Protein AF-A0A811R1K1-F1 (afdb_monomer_lite)

Sequence (130 aa):
MLQWAIGNSDPDKLREKAAELERLSAEELLKKQMEIKELMEKLKVPSDAELMKVAIADLNNSSVLLEDRHRALQELLVLVEPIDNANDLDKLGGLLPLIWELSNADEGIRTTSAWVLGELFGVGYGDVSS

Organism: NCBI:txid422564

Secondary structure (DSSP, 8-state):
-HHHHHHHS-HHHHHHHHHHHHTS-HHHHHHHHHHHHHHHHHHTPPPHHHHHHHHHHHHH-TTS-HHHHHHHHHHHHHHTSSHHHHHHHTTTT-HHHHHHHTT-S-HHHHHHHHHHHHHHHHTTSS----

InterPro domains:
  IPR011989 Armadillo-like helical [G3DSA:1.25.10.10] (30-123)
  IPR013918 Nucleotide exchange factor Fes1 [PF08609] (1-89)
  IPR016024 Armadillo-type fold [SSF48371] (40-120)
  IPR050693 SIL1/FES1/HPBP1 [PTHR19316] (1-120)

Radius of gyration: 21.01 Å; chains: 1; bounding box: 44×43×45 Å

Structure (mmCIF, N/CA/C/O backbone):
data_AF-A0A811R1K1-F1
#
_entry.id   AF-A0A811R1K1-F1
#
loop_
_atom_site.group_PDB
_atom_site.id
_atom_site.type_symbol
_atom_site.label_atom_id
_atom_site.label_alt_id
_atom_site.label_comp_id
_atom_site.label_asym_id
_atom_site.label_entity_id
_atom_site.label_seq_id
_atom_site.pdbx_PDB_ins_code
_atom_site.Cartn_x
_atom_site.Cartn_y
_atom_site.Cartn_z
_atom_site.occupancy
_atom_site.B_iso_or_equiv
_atom_site.auth_seq_id
_atom_site.auth_comp_id
_atom_site.auth_asym_id
_atom_site.auth_atom_id
_atom_site.pdbx_PDB_model_num
ATOM 1 N N . MET A 1 1 ? -13.099 27.293 2.603 1.00 50.78 1 MET A N 1
ATOM 2 C CA . MET A 1 1 ? -14.209 26.360 2.913 1.00 50.78 1 MET A CA 1
ATOM 3 C C . MET A 1 1 ? -14.797 26.539 4.314 1.00 50.78 1 MET A C 1
ATOM 5 O O . MET A 1 1 ? -16.009 26.457 4.438 1.00 50.78 1 MET A O 1
ATOM 9 N N . LEU A 1 2 ? -14.007 26.872 5.345 1.00 53.56 2 LEU A N 1
ATOM 10 C CA . LEU A 1 2 ? -14.517 27.074 6.716 1.00 53.56 2 LEU A CA 1
ATOM 11 C C . LEU A 1 2 ? -15.529 28.231 6.857 1.00 53.56 2 LEU A C 1
ATOM 13 O O . LEU A 1 2 ? -16.506 28.110 7.585 1.00 53.56 2 LEU A O 1
ATOM 17 N N . GLN A 1 3 ? -15.359 29.323 6.106 1.00 52.25 3 GLN A N 1
ATOM 18 C CA . GLN A 1 3 ? -16.266 30.480 6.181 1.00 52.25 3 GLN A CA 1
ATOM 19 C C . GLN A 1 3 ? -17.681 30.199 5.645 1.00 52.25 3 GLN A C 1
ATOM 21 O O . GLN A 1 3 ? -18.643 30.793 6.121 1.00 52.25 3 GLN A O 1
ATOM 26 N N . TRP A 1 4 ? -17.832 29.263 4.700 1.00 60.75 4 TRP A N 1
ATOM 27 C CA . TRP A 1 4 ? -19.147 28.869 4.177 1.00 60.75 4 TRP A CA 1
ATOM 28 C C . TRP A 1 4 ? -19.898 27.959 5.157 1.00 60.75 4 TRP A C 1
ATOM 30 O O . TRP A 1 4 ? -21.107 28.095 5.325 1.00 60.75 4 TRP A O 1
ATOM 40 N N . ALA A 1 5 ? -19.169 27.078 5.849 1.00 54.19 5 ALA A N 1
ATOM 41 C CA . ALA A 1 5 ? -19.726 26.205 6.876 1.00 54.19 5 ALA A CA 1
ATOM 42 C C . ALA A 1 5 ? -20.203 26.994 8.108 1.00 54.19 5 ALA A C 1
ATOM 44 O O . ALA A 1 5 ? -21.264 26.687 8.637 1.00 54.19 5 ALA A O 1
ATOM 45 N N . ILE A 1 6 ? -19.483 28.042 8.523 1.00 57.72 6 ILE A N 1
ATOM 46 C CA . ILE A 1 6 ? -19.880 28.884 9.667 1.00 57.72 6 ILE A CA 1
ATOM 47 C C . ILE A 1 6 ? -21.111 29.748 9.334 1.00 57.72 6 ILE A C 1
ATOM 49 O O . ILE A 1 6 ? -21.963 29.942 10.191 1.00 57.72 6 ILE A O 1
ATOM 53 N N . GLY A 1 7 ? -21.245 30.229 8.091 1.00 56.38 7 GLY A N 1
ATOM 54 C CA . GLY A 1 7 ? -22.385 31.058 7.671 1.00 56.38 7 GLY A CA 1
ATOM 55 C C . GLY A 1 7 ? -23.686 30.296 7.373 1.00 56.38 7 GLY A C 1
ATOM 56 O O . GLY A 1 7 ? -24.752 30.902 7.418 1.00 56.38 7 GLY A O 1
ATOM 57 N N . ASN A 1 8 ? -23.615 28.991 7.071 1.00 60.41 8 ASN A N 1
ATOM 58 C CA . ASN A 1 8 ? -24.782 28.138 6.771 1.00 60.41 8 ASN A CA 1
ATOM 59 C C . ASN A 1 8 ? -25.148 27.149 7.885 1.00 60.41 8 ASN A C 1
ATOM 61 O O . ASN A 1 8 ? -26.145 26.436 7.763 1.00 60.41 8 ASN A O 1
ATOM 65 N N . SER A 1 9 ? -24.353 27.070 8.950 1.00 59.03 9 SER A N 1
ATOM 66 C CA . SER A 1 9 ? -24.644 26.167 10.058 1.00 59.03 9 SER A CA 1
ATOM 67 C C . SER A 1 9 ? -25.271 26.940 11.202 1.00 59.03 9 SER A C 1
ATOM 69 O O . SER A 1 9 ? -24.668 27.845 11.767 1.00 59.03 9 SER A O 1
ATOM 71 N N . ASP A 1 10 ? -26.494 26.553 11.536 1.00 74.75 10 ASP A N 1
ATOM 72 C CA . ASP A 1 10 ? -27.200 26.997 12.728 1.00 74.75 10 ASP A CA 1
ATOM 73 C C . ASP A 1 10 ? -26.376 26.612 13.981 1.00 74.75 10 ASP A C 1
ATOM 75 O O . ASP A 1 10 ? -26.171 25.413 14.222 1.00 74.75 10 ASP A O 1
ATOM 79 N N . PRO A 1 11 ? -25.857 27.590 14.752 1.00 69.12 11 PRO A N 1
ATOM 80 C CA . PRO A 1 11 ? -24.985 27.335 15.899 1.00 69.12 11 PRO A CA 1
ATOM 81 C C . PRO A 1 11 ? -25.644 26.451 16.957 1.00 69.12 11 PRO A C 1
ATOM 83 O O . PRO A 1 11 ? -24.961 25.649 17.596 1.00 69.12 11 PRO A O 1
ATOM 86 N N . ASP A 1 12 ? -26.966 26.551 17.112 1.00 71.94 12 ASP A N 1
ATOM 87 C CA . ASP A 1 12 ? -27.703 25.737 18.071 1.00 71.94 12 ASP A CA 1
ATOM 88 C C . ASP A 1 12 ? -27.852 24.294 17.589 1.00 71.94 12 ASP A C 1
ATOM 90 O O . ASP A 1 12 ? -27.690 23.382 18.395 1.00 71.94 12 ASP A O 1
ATOM 94 N N . LYS A 1 13 ? -28.017 24.052 16.281 1.00 72.31 13 LYS A N 1
ATOM 95 C CA . LYS A 1 13 ? -28.004 22.683 15.724 1.00 72.31 13 LYS A CA 1
ATOM 96 C C . LYS A 1 13 ? -26.626 22.038 15.771 1.00 72.31 13 LYS A C 1
ATOM 98 O O . LYS A 1 13 ? -26.526 20.827 15.954 1.00 72.31 13 LYS A O 1
ATOM 103 N N . LEU A 1 14 ? -25.558 22.816 15.583 1.00 64.88 14 LEU A N 1
ATOM 104 C CA . LEU A 1 14 ? -24.194 22.311 15.755 1.00 64.88 14 LEU A CA 1
ATOM 105 C C . LEU A 1 14 ? -23.927 21.948 17.214 1.00 64.88 14 LEU A C 1
ATOM 107 O O . LEU A 1 14 ? -23.353 20.895 17.480 1.00 64.88 14 LEU A O 1
ATOM 111 N N . ARG A 1 15 ? -24.380 22.784 18.152 1.00 66.94 15 ARG A N 1
ATOM 112 C CA . ARG A 1 15 ? -24.254 22.531 19.589 1.00 66.94 15 ARG A CA 1
ATOM 113 C C . ARG A 1 15 ? -25.121 21.362 20.048 1.00 66.94 15 ARG A C 1
ATOM 115 O O . ARG A 1 15 ? -24.665 20.577 20.865 1.00 66.94 15 ARG A O 1
ATOM 122 N N . GLU A 1 16 ? -26.324 21.209 19.502 1.00 69.62 16 GLU A N 1
ATOM 123 C CA . GLU A 1 16 ? -27.208 20.065 19.745 1.00 69.62 16 GLU A CA 1
ATOM 124 C C . GLU A 1 16 ? -26.588 18.768 19.221 1.00 69.62 16 GLU A C 1
ATOM 126 O O . GLU A 1 16 ? -26.492 17.804 19.972 1.00 69.62 16 GLU A O 1
ATOM 131 N N . LYS A 1 17 ? -26.065 18.759 17.987 1.00 66.56 17 LYS A N 1
ATOM 132 C CA . LYS A 1 17 ? -25.351 17.595 17.438 1.00 66.56 17 LYS A CA 1
ATOM 133 C C . LYS A 1 17 ? -24.066 17.272 18.195 1.00 66.56 17 LYS A C 1
ATOM 135 O O . LYS A 1 17 ? -23.766 16.100 18.387 1.00 66.56 17 LYS A O 1
ATOM 140 N N . ALA A 1 18 ? -23.308 18.282 18.621 1.00 61.78 18 ALA A N 1
ATOM 141 C CA . ALA A 1 18 ? -22.122 18.084 19.452 1.00 61.78 18 ALA A CA 1
ATOM 142 C C . ALA A 1 18 ? -22.501 17.523 20.832 1.00 61.78 18 ALA A C 1
ATOM 144 O O . ALA A 1 18 ? -21.889 16.562 21.278 1.00 61.78 18 ALA A O 1
ATOM 145 N N . ALA A 1 19 ? -23.563 18.044 21.455 1.00 65.25 19 ALA A N 1
ATOM 146 C CA . ALA A 1 19 ? -24.091 17.549 22.725 1.00 65.25 19 ALA A CA 1
ATOM 147 C C . ALA A 1 19 ? -24.711 16.145 22.609 1.00 65.25 19 ALA A C 1
ATOM 149 O O . ALA A 1 19 ? -24.688 15.386 23.571 1.00 65.25 19 ALA A O 1
ATOM 150 N N . GLU A 1 20 ? -25.262 15.784 21.449 1.00 63.06 20 GLU A N 1
ATOM 151 C CA . GLU A 1 20 ? -25.749 14.436 21.140 1.00 63.06 20 GLU A CA 1
ATOM 152 C C . GLU A 1 20 ? -24.585 13.450 20.954 1.00 63.06 20 GLU A C 1
ATOM 154 O O . GLU A 1 20 ? -24.655 12.322 21.441 1.00 63.06 20 GLU A O 1
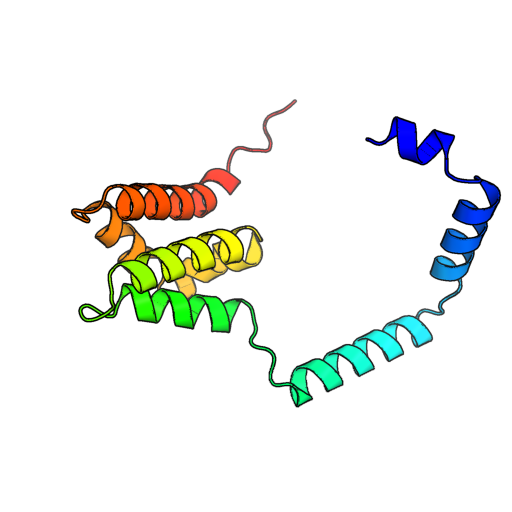ATOM 159 N N . LEU A 1 21 ? -23.483 13.892 20.332 1.00 62.59 21 LEU A N 1
ATOM 160 C CA . LEU A 1 21 ? -22.240 13.120 20.224 1.00 62.59 21 LEU A CA 1
ATOM 161 C C . LEU A 1 21 ? -21.565 12.926 21.594 1.00 62.59 21 LEU A C 1
ATOM 163 O O . LEU A 1 21 ? -21.105 11.828 21.896 1.00 62.59 21 LEU A O 1
ATOM 167 N N . GLU A 1 22 ? -21.542 13.973 22.426 1.00 60.75 22 GLU A N 1
ATOM 168 C CA . GLU A 1 22 ? -21.041 13.940 23.810 1.00 60.75 22 GLU A CA 1
ATOM 169 C C . GLU A 1 22 ? -21.958 13.154 24.761 1.00 60.75 22 GLU A C 1
ATOM 171 O O . GLU A 1 22 ? -21.513 12.709 25.818 1.00 60.75 22 GLU A O 1
ATOM 176 N N . ARG A 1 23 ? -23.235 12.962 24.402 1.00 62.34 23 ARG A N 1
ATOM 177 C CA . ARG A 1 23 ? -24.211 12.203 25.200 1.00 62.34 23 ARG A CA 1
ATOM 178 C C . ARG A 1 23 ? -24.083 10.696 25.081 1.00 62.34 23 ARG A C 1
ATOM 180 O O . ARG A 1 23 ? -24.735 10.012 25.871 1.00 62.34 23 ARG A O 1
ATOM 187 N N . LEU A 1 24 ? -23.308 10.184 24.124 1.00 64.44 24 LEU A N 1
ATOM 188 C CA . LEU A 1 24 ? -23.029 8.757 24.096 1.00 64.44 24 LEU A CA 1
ATOM 189 C C . LEU A 1 24 ? -22.196 8.415 25.324 1.00 64.44 24 LEU A C 1
ATOM 191 O O . LEU A 1 24 ? -21.094 8.937 25.506 1.00 64.44 24 LEU A O 1
ATOM 195 N N . SER A 1 25 ? -22.726 7.546 26.181 1.00 77.19 25 SER A N 1
ATOM 196 C CA . SER A 1 25 ? -21.944 7.090 27.324 1.00 77.19 25 SER A CA 1
ATOM 197 C C . SER A 1 25 ? -20.703 6.342 26.817 1.00 77.19 25 SER A C 1
ATOM 199 O O . SER A 1 25 ? -20.697 5.769 25.722 1.00 77.19 25 SER A O 1
ATOM 201 N N . ALA A 1 26 ? -19.636 6.308 27.618 1.00 80.38 26 ALA A N 1
ATOM 202 C CA . ALA A 1 26 ? -18.451 5.513 27.287 1.00 80.38 26 ALA A CA 1
ATOM 203 C C . ALA A 1 26 ? -18.812 4.040 26.981 1.00 80.38 26 ALA A C 1
ATOM 205 O O . ALA A 1 26 ? -18.171 3.399 26.151 1.00 80.38 26 ALA A O 1
ATOM 206 N N . GLU A 1 27 ? -19.880 3.529 27.601 1.00 82.31 27 GLU A N 1
ATOM 207 C CA . GLU A 1 27 ? -20.416 2.182 27.394 1.00 82.31 27 GLU A CA 1
ATOM 208 C C . GLU A 1 27 ? -21.073 2.028 26.011 1.00 82.31 27 GLU A C 1
ATOM 210 O O . GLU A 1 27 ? -20.874 1.014 25.343 1.00 82.31 27 GLU A O 1
ATOM 215 N N . GLU A 1 28 ? -21.811 3.037 25.538 1.00 85.88 28 GLU A N 1
ATOM 216 C CA . GLU A 1 28 ? -22.423 3.034 24.203 1.00 85.88 28 GLU A CA 1
ATOM 217 C C . GLU A 1 28 ? -21.374 3.144 23.090 1.00 85.88 28 GLU A C 1
ATOM 219 O O . GLU A 1 28 ? -21.497 2.476 22.058 1.00 85.88 28 GLU A O 1
ATOM 224 N N . LEU A 1 29 ? -20.317 3.938 23.303 1.00 88.62 29 LEU A N 1
ATOM 225 C CA . LEU A 1 29 ? -19.178 4.018 22.382 1.00 88.62 29 LEU A CA 1
ATOM 226 C C . LEU A 1 29 ? -18.432 2.684 22.297 1.00 88.62 29 LEU A C 1
ATOM 228 O O . LEU A 1 29 ? -18.178 2.199 21.192 1.00 88.62 29 LEU A O 1
ATOM 232 N N . LEU A 1 30 ? -18.138 2.060 23.442 1.00 89.44 30 LEU A N 1
ATOM 233 C CA . LEU A 1 30 ? -17.514 0.735 23.493 1.00 89.44 30 LEU A CA 1
ATOM 234 C C . LEU A 1 30 ? -18.370 -0.320 22.785 1.00 89.44 30 LEU A C 1
ATOM 236 O O . LEU A 1 30 ? -17.847 -1.098 21.986 1.00 89.44 30 LEU A O 1
ATOM 240 N N . LYS A 1 31 ? -19.689 -0.312 23.014 1.00 92.12 31 LYS A N 1
ATOM 241 C CA . LYS A 1 31 ? -20.614 -1.238 22.351 1.00 92.12 31 LYS A CA 1
ATOM 242 C C . LYS A 1 31 ? -20.573 -1.085 20.830 1.00 92.12 31 LYS A C 1
ATOM 244 O O . LYS A 1 31 ? -20.443 -2.080 20.123 1.00 92.12 31 LYS A O 1
ATOM 249 N N . LYS A 1 32 ? -20.620 0.149 20.320 1.00 90.56 32 LYS A N 1
ATOM 250 C CA . LYS A 1 32 ? -20.526 0.409 18.874 1.00 90.56 32 LYS A CA 1
ATOM 251 C C . LYS A 1 32 ? -19.179 -0.018 18.290 1.00 90.56 32 LYS A C 1
ATOM 253 O O . LYS A 1 32 ? -19.152 -0.583 17.202 1.00 90.56 32 LYS A O 1
ATOM 258 N N . GLN A 1 33 ? -18.072 0.216 18.999 1.00 91.44 33 GLN A N 1
ATOM 259 C CA . GLN A 1 33 ? -16.751 -0.253 18.563 1.00 91.44 33 GLN A CA 1
ATOM 260 C C . GLN A 1 33 ? -16.693 -1.783 18.464 1.00 91.44 33 GLN A C 1
ATOM 262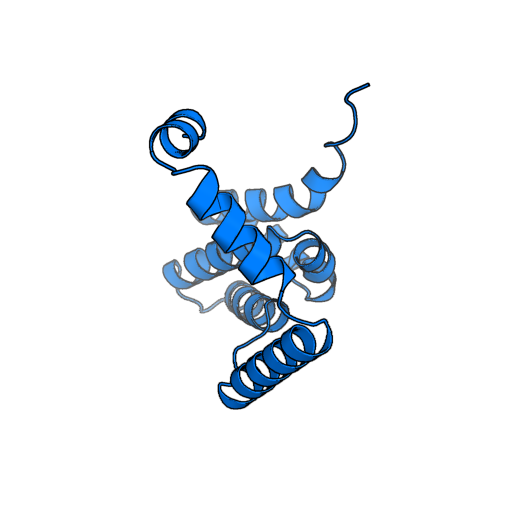 O O . GLN A 1 33 ? -16.154 -2.307 17.490 1.00 91.44 33 GLN A O 1
ATOM 267 N N . MET A 1 34 ? -17.282 -2.500 19.427 1.00 93.12 34 MET A N 1
ATOM 268 C CA . MET A 1 34 ? -17.378 -3.962 19.376 1.00 93.12 34 MET A CA 1
ATOM 269 C C . MET A 1 34 ? -18.233 -4.445 18.200 1.00 93.12 34 MET A C 1
ATOM 271 O O . MET A 1 34 ? -17.795 -5.331 17.473 1.00 93.12 34 MET A O 1
ATOM 275 N N . GLU A 1 35 ? -19.401 -3.840 17.964 1.00 93.56 35 GLU A N 1
ATOM 276 C CA . GLU A 1 35 ? -20.268 -4.192 16.828 1.00 93.56 35 GLU A CA 1
ATOM 277 C C . GLU A 1 35 ? -19.558 -3.979 15.481 1.00 93.56 35 GLU A C 1
ATOM 279 O O . GLU A 1 35 ? -19.618 -4.838 14.601 1.00 93.56 35 GLU A O 1
ATOM 284 N N . ILE A 1 36 ? -18.833 -2.864 15.320 1.00 92.06 36 ILE A N 1
ATOM 285 C CA . ILE A 1 36 ? -18.034 -2.599 14.113 1.00 92.06 36 ILE A CA 1
ATOM 286 C C . ILE A 1 36 ? -16.939 -3.657 13.955 1.00 92.06 36 ILE A C 1
ATOM 288 O O . ILE A 1 36 ? -16.768 -4.194 12.861 1.00 92.06 36 ILE A O 1
ATOM 292 N N . LYS A 1 37 ? -16.234 -3.997 15.039 1.00 87.06 37 LYS A N 1
ATOM 293 C CA . LYS A 1 37 ? -15.183 -5.017 15.015 1.00 87.06 37 LYS A CA 1
ATOM 294 C C . LYS A 1 37 ? -15.728 -6.390 14.605 1.00 87.06 37 LYS A C 1
ATOM 296 O O . LYS A 1 37 ? -15.161 -7.019 13.715 1.00 87.06 37 LYS A O 1
ATOM 301 N N . GLU A 1 38 ? -16.850 -6.825 15.179 1.00 91.25 38 GLU A N 1
ATOM 302 C CA . GLU A 1 38 ? -17.505 -8.089 14.810 1.00 91.25 38 GLU A CA 1
ATOM 303 C C . GLU A 1 38 ? -17.945 -8.104 13.339 1.00 91.25 38 GLU A C 1
ATOM 305 O O . GLU A 1 38 ? -17.797 -9.115 12.645 1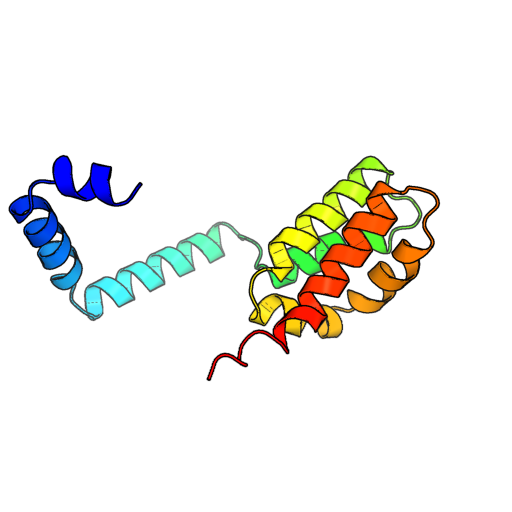.00 91.25 38 GLU A O 1
ATOM 310 N N . LEU A 1 39 ? -18.465 -6.981 12.831 1.00 91.88 39 LEU A N 1
ATOM 311 C CA . LEU A 1 39 ? -18.839 -6.856 11.422 1.00 91.88 39 LEU A CA 1
ATOM 312 C C . LEU A 1 39 ? -17.620 -6.936 10.498 1.00 91.88 39 LEU A C 1
ATOM 314 O O . LEU A 1 39 ? -17.685 -7.640 9.489 1.00 91.88 39 LEU A O 1
ATOM 318 N N . MET A 1 40 ? -16.517 -6.265 10.837 1.00 86.31 40 MET A N 1
ATOM 319 C CA . MET A 1 40 ? -15.269 -6.337 10.068 1.00 86.31 40 MET A CA 1
ATOM 320 C C . MET A 1 40 ? -14.714 -7.765 10.026 1.00 86.31 40 MET A C 1
ATOM 322 O O . MET A 1 40 ? -14.363 -8.247 8.947 1.00 86.31 40 MET A O 1
ATOM 326 N N . GLU A 1 41 ? -14.712 -8.468 11.164 1.00 87.31 41 GLU A N 1
ATOM 327 C CA . GLU A 1 41 ? -14.293 -9.873 11.250 1.00 87.31 41 GLU A CA 1
ATOM 328 C C . GLU A 1 41 ? -15.184 -10.779 10.388 1.00 87.31 41 GLU A C 1
ATOM 330 O O . GLU A 1 41 ? -14.689 -11.612 9.623 1.00 87.31 41 GLU A O 1
ATOM 335 N N . LYS A 1 42 ? -16.508 -10.586 10.439 1.00 90.19 42 LYS A N 1
ATOM 336 C CA . LYS A 1 42 ? -17.463 -11.364 9.637 1.00 90.19 42 LYS A CA 1
ATOM 337 C C . LYS A 1 42 ? -17.315 -11.114 8.136 1.00 90.19 42 LYS A C 1
ATOM 339 O O . LYS A 1 42 ? -17.465 -12.046 7.344 1.00 90.19 42 LYS A O 1
ATOM 344 N N . LEU A 1 43 ? -17.049 -9.869 7.748 1.00 90.94 43 LEU A N 1
ATOM 345 C CA . LEU A 1 43 ? -16.851 -9.468 6.356 1.00 90.94 43 LEU A CA 1
ATOM 346 C C . LEU A 1 43 ? -15.443 -9.791 5.837 1.00 90.94 43 LEU A C 1
ATOM 348 O O . LEU A 1 43 ? -15.224 -9.683 4.633 1.00 90.94 43 LEU A O 1
ATOM 352 N N . LYS A 1 44 ? -14.521 -10.226 6.711 1.00 88.06 44 LYS A N 1
ATOM 353 C CA . LYS A 1 44 ? -13.109 -10.488 6.389 1.00 88.06 44 LYS A CA 1
ATOM 354 C C . LYS A 1 44 ? -12.452 -9.301 5.682 1.00 88.06 44 LYS A C 1
ATOM 356 O O . LYS A 1 44 ? -11.753 -9.476 4.686 1.00 88.06 44 LYS A O 1
ATOM 361 N N . VAL A 1 45 ? -12.729 -8.093 6.172 1.00 89.12 45 VAL A N 1
ATOM 362 C CA . VAL A 1 45 ? -12.102 -6.881 5.636 1.00 89.12 45 VAL A CA 1
ATOM 363 C C . VAL A 1 45 ? -10.598 -6.976 5.912 1.00 89.12 45 VAL A C 1
ATOM 365 O O . VAL A 1 45 ? -10.233 -7.160 7.075 1.00 89.12 45 VAL A O 1
ATOM 368 N N . PRO A 1 46 ? -9.737 -6.901 4.884 1.00 92.19 46 PRO A N 1
ATOM 369 C CA . PRO A 1 46 ? -8.300 -6.968 5.088 1.00 92.19 46 PRO A CA 1
ATOM 370 C C . PRO A 1 46 ? -7.818 -5.735 5.852 1.00 92.19 46 PRO A C 1
ATOM 372 O O . PRO A 1 46 ? -8.319 -4.627 5.661 1.00 92.19 46 PRO A O 1
ATOM 375 N N . SER A 1 47 ? -6.830 -5.944 6.708 1.00 93.56 47 SER A N 1
ATOM 3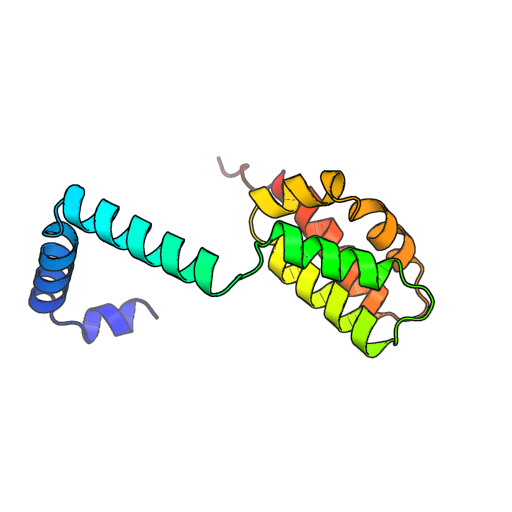76 C CA . SER A 1 47 ? -6.059 -4.868 7.325 1.00 93.56 47 SER A CA 1
ATOM 377 C C . SER A 1 47 ? -5.147 -4.182 6.306 1.00 93.56 47 SER A C 1
ATOM 379 O O . SER A 1 47 ? -4.771 -4.778 5.294 1.00 93.56 47 SER A O 1
ATOM 381 N N . ASP A 1 48 ? -4.711 -2.961 6.612 1.00 96.25 48 ASP A N 1
ATOM 382 C CA . ASP A 1 48 ? -3.748 -2.233 5.779 1.00 96.25 48 ASP A CA 1
ATOM 383 C C . ASP A 1 48 ? -2.469 -3.048 5.557 1.00 96.25 48 ASP A C 1
ATOM 385 O O . ASP A 1 48 ? -2.003 -3.174 4.430 1.00 96.25 48 ASP A O 1
ATOM 389 N N . ALA A 1 49 ? -1.955 -3.714 6.596 1.00 96.62 49 ALA A N 1
ATOM 390 C CA . ALA A 1 49 ? -0.791 -4.590 6.480 1.00 96.62 49 ALA A CA 1
ATOM 391 C C . ALA A 1 49 ? -1.023 -5.781 5.528 1.00 96.62 49 ALA A C 1
ATOM 393 O O . ALA A 1 49 ? -0.091 -6.235 4.862 1.00 96.62 49 ALA A O 1
ATOM 394 N N . GLU A 1 50 ? -2.244 -6.318 5.457 1.00 97.25 50 GLU A N 1
ATOM 395 C CA . GLU A 1 50 ? -2.594 -7.364 4.488 1.00 97.25 50 GLU A CA 1
ATOM 396 C C . GLU A 1 50 ? -2.683 -6.804 3.067 1.00 97.25 50 GLU A C 1
ATOM 398 O O . GLU A 1 50 ? -2.157 -7.430 2.147 1.00 97.25 50 GLU A O 1
ATOM 403 N N . LEU A 1 51 ? -3.264 -5.616 2.886 1.00 98.00 51 LEU A N 1
ATOM 404 C CA . LEU A 1 51 ? -3.311 -4.933 1.590 1.00 98.00 51 LEU A CA 1
ATOM 405 C C . LEU A 1 51 ? -1.905 -4.573 1.086 1.00 98.00 51 LEU A C 1
ATOM 407 O O . LEU A 1 51 ? -1.572 -4.844 -0.067 1.00 98.00 51 LEU A O 1
ATOM 411 N N . MET A 1 52 ? -1.037 -4.069 1.964 1.00 98.12 52 MET A N 1
ATOM 412 C CA . MET A 1 52 ? 0.361 -3.777 1.641 1.00 98.12 52 MET A CA 1
ATOM 413 C C . MET A 1 52 ? 1.096 -5.035 1.176 1.00 98.12 52 MET A C 1
ATOM 415 O O . MET A 1 52 ? 1.825 -4.988 0.189 1.00 98.12 52 MET A O 1
ATOM 419 N N . LYS A 1 53 ? 0.883 -6.185 1.832 1.00 98.38 53 LYS A N 1
ATOM 420 C CA . LYS A 1 53 ? 1.482 -7.461 1.403 1.00 98.38 53 LYS A CA 1
ATOM 421 C C . LYS A 1 53 ? 1.032 -7.879 0.007 1.00 98.38 53 LYS A C 1
ATOM 423 O O . LYS A 1 53 ? 1.851 -8.419 -0.733 1.00 98.38 53 LYS A O 1
ATOM 428 N N . VAL A 1 54 ? -0.234 -7.651 -0.349 1.00 97.94 54 VAL A N 1
ATOM 429 C CA . VAL A 1 54 ? -0.747 -7.944 -1.698 1.00 97.94 54 VAL A CA 1
ATOM 430 C C . VAL A 1 54 ? -0.021 -7.088 -2.730 1.00 97.94 54 VAL A C 1
ATOM 432 O O . VAL A 1 54 ? 0.569 -7.632 -3.660 1.00 97.94 54 VAL A O 1
ATOM 435 N N . ALA A 1 55 ? 0.045 -5.776 -2.513 1.00 98.06 55 ALA A N 1
ATOM 436 C CA . ALA A 1 55 ? 0.736 -4.883 -3.434 1.00 98.06 55 ALA A CA 1
ATOM 437 C C . ALA A 1 55 ? 2.247 -5.193 -3.535 1.00 98.06 55 ALA A C 1
ATOM 439 O O . ALA A 1 55 ? 2.800 -5.246 -4.632 1.00 98.06 55 ALA A O 1
ATOM 440 N N . ILE A 1 56 ? 2.920 -5.500 -2.419 1.00 98.19 56 ILE A N 1
ATOM 441 C CA . ILE A 1 56 ? 4.331 -5.937 -2.409 1.00 98.19 56 ILE A CA 1
ATOM 442 C C . ILE A 1 56 ? 4.518 -7.246 -3.193 1.00 98.19 56 ILE A C 1
ATOM 444 O O . ILE A 1 56 ? 5.525 -7.415 -3.890 1.00 98.19 56 ILE A O 1
ATOM 448 N N . ALA A 1 57 ? 3.581 -8.190 -3.081 1.00 98.00 57 ALA A N 1
ATOM 449 C CA . ALA A 1 57 ? 3.626 -9.434 -3.843 1.00 98.00 57 ALA A CA 1
ATOM 450 C C . ALA A 1 57 ? 3.497 -9.176 -5.352 1.00 98.00 57 ALA A C 1
ATOM 452 O O . ALA A 1 57 ? 4.245 -9.776 -6.128 1.00 98.00 57 ALA A O 1
ATOM 453 N N . ASP A 1 58 ? 2.639 -8.237 -5.758 1.00 97.44 58 ASP A N 1
ATOM 454 C CA . ASP A 1 58 ? 2.506 -7.822 -7.157 1.00 97.44 58 ASP A CA 1
ATOM 455 C C . ASP A 1 58 ? 3.795 -7.174 -7.692 1.00 97.44 58 ASP A C 1
ATOM 457 O O . ASP A 1 58 ? 4.241 -7.521 -8.789 1.00 97.44 58 ASP A O 1
ATOM 461 N N . LEU A 1 59 ? 4.478 -6.327 -6.907 1.00 97.00 59 LEU A N 1
ATOM 462 C CA . LEU A 1 59 ? 5.779 -5.758 -7.307 1.00 97.00 59 LEU A CA 1
ATOM 463 C C . LEU A 1 59 ? 6.859 -6.835 -7.505 1.00 97.00 59 LEU A C 1
ATOM 465 O O . LEU A 1 59 ? 7.654 -6.772 -8.450 1.00 97.00 59 LEU A O 1
ATOM 469 N N . ASN A 1 60 ? 6.867 -7.855 -6.644 1.00 96.50 60 ASN A N 1
ATOM 470 C CA . ASN A 1 60 ? 7.799 -8.983 -6.731 1.00 96.50 60 ASN A CA 1
ATOM 471 C C . ASN A 1 60 ? 7.459 -9.978 -7.850 1.00 96.50 60 ASN A C 1
ATOM 473 O O . ASN A 1 60 ? 8.299 -10.797 -8.232 1.00 96.50 60 ASN A O 1
ATOM 477 N N . ASN A 1 61 ? 6.246 -9.926 -8.397 1.00 96.31 61 ASN A N 1
ATOM 478 C CA . ASN A 1 61 ? 5.825 -10.815 -9.465 1.00 96.31 61 ASN A CA 1
ATOM 479 C C . ASN A 1 61 ? 6.341 -10.314 -10.821 1.00 96.31 61 ASN A C 1
ATOM 481 O O . ASN A 1 61 ? 5.746 -9.447 -11.457 1.00 96.31 61 ASN A O 1
ATOM 485 N N . SER A 1 62 ? 7.432 -10.905 -11.310 1.00 91.75 62 SER A N 1
ATOM 486 C CA . SER A 1 62 ? 8.036 -10.555 -12.606 1.00 91.75 62 SER A CA 1
ATOM 487 C C . SER A 1 62 ? 7.121 -10.770 -13.819 1.00 91.75 62 SER A C 1
ATOM 489 O O . SER A 1 62 ? 7.411 -10.249 -14.892 1.00 91.75 62 SER A O 1
ATOM 491 N N . SER A 1 63 ? 6.033 -11.531 -13.664 1.00 95.50 63 SER A N 1
ATOM 492 C CA . SER A 1 63 ? 5.049 -11.808 -14.720 1.00 95.50 63 SER A CA 1
ATOM 493 C C . SER A 1 63 ? 3.783 -10.950 -14.612 1.00 95.50 63 SER A C 1
ATOM 495 O O . SER A 1 63 ? 2.846 -11.157 -15.382 1.00 95.50 63 SER A O 1
ATOM 497 N N . VAL A 1 64 ? 3.725 -10.017 -13.655 1.00 95.56 64 VAL A N 1
ATOM 498 C CA . VAL A 1 64 ? 2.593 -9.095 -13.496 1.00 95.56 64 VAL A CA 1
ATOM 499 C C . VAL A 1 64 ? 2.478 -8.171 -14.712 1.00 95.56 64 VAL A C 1
ATOM 501 O O . VAL A 1 64 ? 3.484 -7.767 -15.302 1.00 95.56 64 VAL A O 1
ATOM 504 N N . LEU A 1 65 ? 1.249 -7.822 -15.091 1.00 97.19 65 LEU A N 1
ATOM 505 C CA . LEU A 1 65 ? 1.019 -6.858 -16.163 1.00 97.19 65 LEU A CA 1
ATOM 506 C C . LEU A 1 65 ? 1.495 -5.463 -15.736 1.00 97.19 65 LEU A C 1
ATOM 508 O O . LEU A 1 65 ? 1.456 -5.113 -14.558 1.00 97.19 65 LEU A O 1
ATOM 512 N N . LEU A 1 66 ? 1.911 -4.646 -16.707 1.00 96.50 66 LEU A N 1
ATOM 513 C CA . LEU A 1 66 ? 2.389 -3.285 -16.444 1.00 96.50 66 LEU A CA 1
ATOM 514 C C . LEU A 1 66 ? 1.334 -2.436 -15.712 1.00 96.50 66 LEU A C 1
ATOM 516 O O . LEU A 1 66 ? 1.655 -1.747 -14.750 1.00 96.50 66 LEU A O 1
ATOM 520 N N . GLU A 1 67 ? 0.070 -2.523 -16.132 1.00 96.88 67 GLU A N 1
ATOM 521 C CA . GLU A 1 67 ? -1.046 -1.797 -15.508 1.00 96.88 67 GLU A CA 1
ATOM 522 C C . GLU A 1 67 ? -1.273 -2.223 -14.052 1.00 96.88 67 GLU A C 1
ATOM 524 O O . GLU A 1 67 ? -1.469 -1.380 -13.178 1.00 96.88 67 GLU A O 1
ATOM 529 N N . ASP A 1 68 ? -1.183 -3.524 -13.773 1.00 97.56 68 ASP A N 1
ATOM 530 C CA . ASP A 1 68 ? -1.308 -4.062 -12.418 1.00 97.56 68 ASP A CA 1
ATOM 531 C C . ASP A 1 68 ? -0.116 -3.644 -11.540 1.00 97.56 68 ASP A C 1
ATOM 533 O O . ASP A 1 68 ? -0.301 -3.326 -10.367 1.00 97.56 68 ASP A O 1
ATOM 537 N N . ARG A 1 69 ? 1.093 -3.541 -12.112 1.00 97.75 69 ARG A N 1
ATOM 538 C CA . ARG A 1 69 ? 2.277 -3.005 -11.417 1.00 97.75 69 ARG A CA 1
ATOM 539 C C . ARG A 1 69 ? 2.096 -1.535 -11.040 1.00 97.75 69 ARG A C 1
ATOM 541 O O . ARG A 1 69 ? 2.388 -1.155 -9.908 1.00 97.75 69 ARG A O 1
ATOM 548 N N . HIS A 1 70 ? 1.562 -0.713 -11.947 1.00 98.06 70 HIS A N 1
ATOM 549 C CA . HIS A 1 70 ? 1.192 0.669 -11.626 1.00 98.06 70 HIS A CA 1
ATOM 550 C C . HIS A 1 70 ? 0.140 0.736 -10.524 1.00 98.06 70 HIS A C 1
ATOM 552 O O . HIS A 1 70 ? 0.283 1.541 -9.605 1.00 98.06 70 HIS A O 1
ATOM 558 N N . ARG A 1 71 ? -0.896 -0.109 -10.599 1.00 98.12 71 ARG A N 1
ATOM 559 C CA . ARG A 1 71 ? -1.938 -0.164 -9.571 1.00 98.12 71 ARG A CA 1
ATOM 560 C C . ARG A 1 71 ? -1.338 -0.497 -8.205 1.00 98.12 71 ARG A C 1
ATOM 562 O O . ARG A 1 71 ? -1.595 0.242 -7.263 1.00 98.12 71 ARG A O 1
ATOM 569 N N . ALA A 1 72 ? -0.486 -1.516 -8.114 1.00 98.31 72 ALA A N 1
ATOM 570 C CA . ALA A 1 72 ? 0.170 -1.901 -6.865 1.00 98.31 72 ALA A CA 1
ATOM 571 C C . ALA A 1 72 ? 1.006 -0.756 -6.257 1.00 98.31 72 ALA A C 1
ATOM 573 O O . ALA A 1 72 ? 0.963 -0.531 -5.049 1.00 98.31 72 ALA A O 1
ATOM 574 N N . LEU A 1 73 ? 1.727 0.016 -7.081 1.00 98.38 73 LEU A N 1
ATOM 575 C CA . LEU A 1 73 ? 2.476 1.188 -6.608 1.00 98.38 73 LEU A CA 1
ATOM 576 C C . LEU A 1 73 ? 1.563 2.312 -6.101 1.00 98.38 73 LEU A C 1
ATOM 578 O O . LEU A 1 73 ? 1.886 2.950 -5.103 1.00 98.38 73 LEU A O 1
ATOM 582 N N . GLN A 1 74 ? 0.434 2.556 -6.768 1.00 98.06 74 GLN A N 1
ATOM 583 C CA . GLN A 1 74 ? -0.545 3.564 -6.344 1.00 98.06 74 GLN A CA 1
ATOM 584 C C . GLN A 1 74 ? -1.276 3.147 -5.062 1.00 98.06 74 GLN A C 1
ATOM 586 O O . GLN A 1 74 ? -1.492 3.972 -4.179 1.00 98.06 74 GLN A O 1
ATOM 591 N N . GLU A 1 75 ? -1.614 1.866 -4.929 1.00 97.81 75 GLU A N 1
ATOM 592 C CA . GLU A 1 75 ? -2.182 1.311 -3.699 1.00 97.81 75 GLU A CA 1
ATOM 593 C C . GLU A 1 75 ? -1.192 1.438 -2.538 1.00 97.81 75 GLU A C 1
ATOM 595 O O . GLU A 1 75 ? -1.565 1.930 -1.473 1.00 97.81 75 GLU A O 1
ATOM 600 N N . LEU A 1 76 ? 0.081 1.079 -2.749 1.00 97.69 76 LEU A N 1
ATOM 601 C CA . LEU A 1 76 ? 1.121 1.262 -1.735 1.00 97.69 76 LEU A CA 1
ATOM 602 C C . LEU A 1 76 ? 1.288 2.721 -1.337 1.00 97.69 76 LEU A C 1
ATOM 604 O O . LEU A 1 76 ? 1.413 2.986 -0.148 1.00 97.69 76 LEU A O 1
ATOM 608 N N . LEU A 1 77 ? 1.251 3.650 -2.293 1.00 96.38 77 LEU A N 1
ATOM 609 C CA . LEU A 1 77 ? 1.359 5.079 -2.013 1.00 96.38 77 LEU A CA 1
ATOM 610 C C . LEU A 1 77 ? 0.286 5.565 -1.032 1.00 96.38 77 LEU A C 1
ATOM 612 O O . LEU A 1 77 ? 0.603 6.294 -0.099 1.00 96.38 77 LEU A O 1
ATOM 616 N N . VAL A 1 78 ? -0.961 5.128 -1.209 1.00 96.19 78 VAL A N 1
ATOM 617 C CA . VAL A 1 78 ? -2.050 5.467 -0.281 1.00 96.19 78 VAL A CA 1
ATOM 618 C C . VAL A 1 78 ? -1.864 4.762 1.064 1.00 96.19 78 VAL A C 1
ATOM 620 O O . VAL A 1 78 ? -2.032 5.369 2.118 1.00 96.19 78 VAL A O 1
ATOM 623 N N . LEU A 1 79 ? -1.496 3.479 1.047 1.00 96.94 79 LEU A N 1
ATOM 624 C CA . LEU A 1 79 ? -1.378 2.673 2.263 1.00 96.94 79 LEU A CA 1
ATOM 625 C C . LEU A 1 79 ? -0.250 3.133 3.190 1.00 96.94 79 LEU A C 1
ATOM 627 O O . LEU A 1 79 ? -0.346 2.884 4.388 1.00 96.94 79 LEU A O 1
ATOM 631 N N . VAL A 1 80 ? 0.789 3.791 2.668 1.00 96.06 80 VAL A N 1
ATOM 632 C CA . VAL A 1 80 ? 1.910 4.312 3.470 1.00 96.06 80 VAL A CA 1
ATOM 633 C C . VAL A 1 80 ? 1.725 5.761 3.923 1.00 96.06 80 VAL A C 1
ATOM 635 O O . VAL A 1 80 ? 2.596 6.273 4.615 1.00 96.06 80 VAL A O 1
ATOM 638 N N . GLU A 1 81 ? 0.618 6.429 3.577 1.00 92.44 81 GLU A N 1
ATOM 639 C CA . GLU A 1 81 ? 0.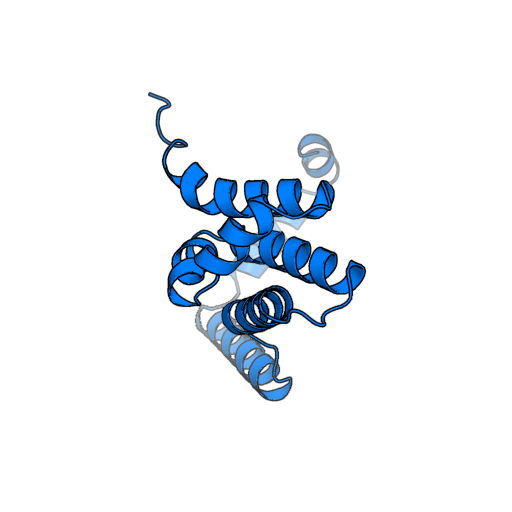325 7.779 4.085 1.00 92.44 81 GLU A CA 1
ATOM 640 C C . GLU A 1 81 ? 0.231 7.807 5.631 1.00 92.44 81 GLU A C 1
ATOM 642 O O . GLU A 1 81 ? 0.797 8.710 6.255 1.00 92.44 81 GLU A O 1
ATOM 647 N N . PRO A 1 82 ? -0.401 6.820 6.306 1.00 93.00 82 PRO A N 1
ATOM 648 C CA . PRO A 1 82 ? -0.318 6.702 7.758 1.00 93.00 82 PRO A CA 1
ATOM 649 C C . PRO A 1 82 ? 1.093 6.320 8.226 1.00 93.00 82 PRO A C 1
ATOM 651 O O . PRO A 1 82 ? 1.660 5.316 7.794 1.00 93.00 82 PRO A O 1
ATOM 654 N N . ILE A 1 83 ? 1.618 7.064 9.205 1.00 89.12 83 ILE A N 1
ATOM 655 C CA . ILE A 1 83 ? 2.978 6.886 9.749 1.00 89.12 83 ILE A CA 1
ATOM 656 C C . ILE A 1 83 ? 3.221 5.458 10.264 1.00 89.12 83 ILE A C 1
ATOM 658 O O . ILE A 1 83 ? 4.300 4.900 10.061 1.00 89.12 83 ILE A O 1
ATOM 662 N N . ASP A 1 84 ? 2.230 4.844 10.913 1.00 92.50 84 ASP A N 1
ATOM 663 C CA . ASP A 1 84 ? 2.357 3.474 11.423 1.00 92.50 84 ASP A CA 1
ATOM 664 C C . ASP A 1 84 ? 2.544 2.458 10.285 1.00 92.50 84 ASP A C 1
ATOM 666 O O . ASP A 1 84 ? 3.418 1.593 10.365 1.00 92.50 84 ASP A O 1
ATOM 670 N N . ASN A 1 85 ? 1.807 2.619 9.182 1.00 94.88 85 ASN A N 1
ATOM 671 C CA . ASN A 1 85 ? 1.934 1.758 8.008 1.00 94.88 85 ASN A CA 1
ATOM 672 C C . ASN A 1 85 ? 3.272 1.985 7.290 1.00 94.88 85 ASN A C 1
ATOM 674 O O . ASN A 1 85 ? 3.939 1.017 6.917 1.00 94.88 85 ASN A O 1
ATOM 678 N N . ALA A 1 86 ? 3.713 3.241 7.146 1.00 93.25 86 ALA A N 1
ATOM 679 C CA . ALA A 1 86 ? 5.039 3.564 6.613 1.00 93.25 86 ALA A CA 1
ATOM 680 C C . ALA A 1 86 ? 6.158 2.861 7.405 1.00 93.25 86 ALA A C 1
ATOM 682 O O . ALA A 1 86 ? 7.041 2.231 6.818 1.00 93.25 86 ALA A O 1
ATOM 683 N N . ASN A 1 87 ? 6.081 2.892 8.740 1.00 91.06 87 ASN A N 1
ATOM 684 C CA . ASN A 1 87 ? 7.038 2.225 9.628 1.00 91.06 87 ASN A CA 1
ATOM 685 C C . ASN A 1 87 ? 7.013 0.691 9.519 1.00 91.06 87 ASN A C 1
ATOM 687 O O . ASN A 1 87 ? 8.008 0.027 9.835 1.00 91.06 87 ASN A O 1
ATOM 691 N N . ASP A 1 88 ? 5.887 0.114 9.106 1.00 95.06 88 ASP A N 1
ATOM 692 C CA . ASP A 1 88 ? 5.741 -1.326 8.917 1.00 95.06 88 ASP A CA 1
ATOM 693 C C . ASP A 1 88 ? 6.163 -1.796 7.520 1.00 95.06 88 ASP A C 1
ATOM 695 O O . ASP A 1 88 ? 6.526 -2.964 7.370 1.00 95.06 88 ASP A O 1
ATOM 699 N N . LEU A 1 89 ? 6.212 -0.918 6.512 1.00 95.44 89 LEU A N 1
ATOM 700 C CA . LEU A 1 89 ? 6.539 -1.291 5.131 1.00 95.44 89 LEU A CA 1
ATOM 701 C C . LEU A 1 89 ? 7.868 -2.057 5.007 1.00 95.44 89 LEU A C 1
ATOM 703 O O . LEU A 1 89 ? 7.933 -3.065 4.298 1.00 95.44 89 LEU A O 1
ATOM 707 N N . ASP A 1 90 ? 8.921 -1.612 5.698 1.00 92.62 90 ASP A N 1
ATOM 708 C CA . ASP A 1 90 ? 10.224 -2.294 5.685 1.00 92.62 90 ASP A CA 1
ATOM 709 C C . ASP A 1 90 ? 10.135 -3.690 6.322 1.00 92.62 90 ASP A C 1
ATOM 711 O O . ASP A 1 90 ? 10.594 -4.681 5.751 1.00 92.62 90 ASP A O 1
ATOM 715 N N . LYS A 1 91 ? 9.421 -3.806 7.448 1.00 95.19 91 LYS A N 1
ATOM 716 C CA . LYS A 1 91 ? 9.178 -5.087 8.134 1.00 95.19 91 LYS A CA 1
ATOM 717 C C . LYS A 1 91 ? 8.364 -6.055 7.272 1.00 95.19 91 LYS A C 1
ATOM 719 O O . LYS A 1 91 ? 8.501 -7.270 7.410 1.00 95.19 91 LYS A O 1
ATOM 724 N N . LEU A 1 92 ? 7.517 -5.519 6.394 1.00 97.19 92 LEU A N 1
ATOM 725 C CA . LEU A 1 92 ? 6.732 -6.268 5.413 1.00 97.19 92 LEU A CA 1
ATOM 726 C C . LEU A 1 92 ? 7.523 -6.612 4.138 1.00 97.19 92 LEU A C 1
ATOM 728 O O . LEU A 1 92 ? 6.996 -7.311 3.273 1.00 97.19 92 LEU A O 1
ATOM 732 N N . GLY A 1 93 ? 8.779 -6.169 4.022 1.00 96.12 93 GLY A N 1
ATOM 733 C CA . GLY A 1 93 ? 9.647 -6.448 2.877 1.00 96.12 93 GLY A CA 1
ATOM 734 C C . GLY A 1 93 ? 9.386 -5.561 1.658 1.00 96.12 93 GLY A C 1
ATOM 735 O O . GLY A 1 93 ? 9.779 -5.922 0.550 1.00 96.12 93 GLY A O 1
ATOM 736 N N . GLY A 1 94 ? 8.725 -4.414 1.837 1.00 96.38 94 GLY A N 1
ATOM 737 C CA . GLY A 1 94 ? 8.359 -3.511 0.742 1.00 96.38 94 GLY A CA 1
ATOM 738 C C . GLY A 1 94 ? 9.499 -2.627 0.229 1.00 96.38 94 GLY A C 1
ATOM 739 O O . GLY A 1 94 ? 9.438 -2.160 -0.906 1.00 96.38 94 GLY A O 1
ATOM 740 N N . LEU A 1 95 ? 10.566 -2.436 1.013 1.00 95.75 95 LEU A N 1
ATOM 741 C CA . LEU A 1 95 ? 11.654 -1.519 0.661 1.00 95.75 95 LEU A CA 1
ATOM 742 C C . LEU A 1 95 ? 12.454 -1.985 -0.568 1.00 95.75 95 LEU A C 1
ATOM 744 O O . LEU A 1 95 ? 12.711 -1.206 -1.484 1.00 95.75 95 LEU A O 1
ATOM 748 N N . LEU A 1 96 ? 12.844 -3.262 -0.605 1.00 96.25 96 LEU A N 1
ATOM 749 C CA . LEU A 1 96 ? 13.695 -3.794 -1.672 1.00 96.25 96 LEU A CA 1
ATOM 750 C C . LEU A 1 96 ? 13.014 -3.774 -3.058 1.00 96.25 96 LEU A C 1
ATOM 752 O O . LEU A 1 96 ? 13.648 -3.291 -3.999 1.00 96.25 96 LEU A O 1
ATOM 756 N N . PRO A 1 97 ? 11.744 -4.207 -3.209 1.00 96.81 97 PRO A N 1
ATOM 757 C CA . PRO A 1 97 ? 11.020 -4.081 -4.473 1.00 96.81 97 PRO A CA 1
ATOM 758 C C . PRO A 1 97 ? 10.953 -2.636 -4.975 1.00 96.81 97 PRO A C 1
ATOM 760 O O . PRO A 1 97 ? 11.233 -2.392 -6.143 1.00 96.81 97 PRO A O 1
ATOM 763 N N . LEU A 1 98 ? 10.675 -1.666 -4.097 1.00 97.25 98 LEU A N 1
ATOM 764 C CA . LEU A 1 98 ? 10.615 -0.248 -4.473 1.00 97.25 98 LEU A CA 1
ATOM 765 C C . LEU A 1 98 ? 11.963 0.286 -4.970 1.00 97.25 98 LEU A C 1
ATOM 767 O O . LEU A 1 98 ? 12.011 1.021 -5.955 1.00 97.25 98 LEU A O 1
ATOM 771 N N . ILE A 1 99 ? 13.068 -0.100 -4.323 1.00 97.06 99 ILE A N 1
ATOM 772 C CA . ILE A 1 99 ? 14.417 0.287 -4.764 1.00 97.06 99 ILE A CA 1
ATOM 773 C C . ILE A 1 99 ? 14.715 -0.272 -6.159 1.00 97.06 99 ILE A C 1
ATOM 775 O O . ILE A 1 99 ? 15.294 0.429 -6.990 1.00 97.06 99 ILE A O 1
ATOM 779 N N . TRP A 1 100 ? 14.321 -1.515 -6.445 1.00 96.62 100 TRP A N 1
ATOM 780 C CA . TRP A 1 100 ? 14.498 -2.089 -7.781 1.00 96.62 100 TRP A CA 1
ATOM 781 C C . TRP A 1 100 ? 13.679 -1.357 -8.843 1.00 96.62 100 TRP A C 1
ATOM 783 O O . TRP A 1 100 ? 14.178 -1.118 -9.946 1.00 96.62 100 TRP A O 1
ATOM 793 N N . GLU A 1 101 ? 12.471 -0.922 -8.497 1.00 97.25 101 GLU A N 1
ATOM 794 C CA . GLU A 1 101 ? 11.590 -0.186 -9.406 1.00 97.25 101 GLU A CA 1
ATOM 795 C C . GLU A 1 101 ? 12.112 1.204 -9.783 1.00 97.25 101 GLU A C 1
ATOM 797 O O . GLU A 1 101 ? 11.760 1.729 -10.840 1.00 97.25 101 GLU A O 1
ATOM 802 N N . LEU A 1 102 ? 13.045 1.777 -9.014 1.00 97.69 102 LEU A N 1
ATOM 803 C CA . LEU A 1 102 ? 13.749 3.006 -9.407 1.00 97.69 102 LEU A CA 1
ATOM 804 C C . LEU A 1 102 ? 14.569 2.848 -10.696 1.00 97.69 102 LEU A C 1
ATOM 806 O O . LEU A 1 102 ? 14.923 3.847 -11.321 1.00 97.69 102 LEU A O 1
ATOM 81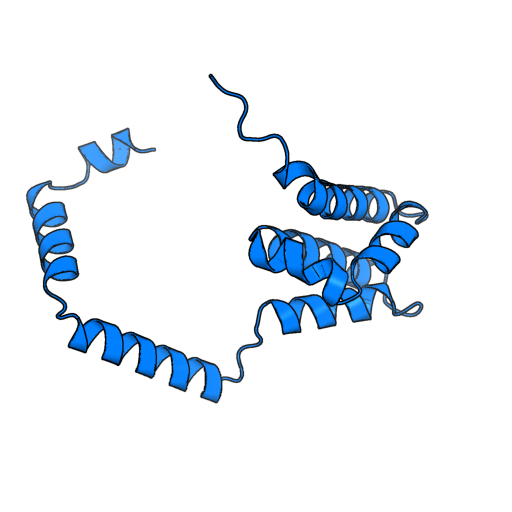0 N N . SER A 1 103 ? 14.868 1.613 -11.107 1.00 96.69 103 SER A N 1
ATOM 811 C CA . SER A 1 103 ? 15.573 1.304 -12.358 1.00 96.69 103 SER A CA 1
ATOM 812 C C . SER A 1 103 ? 14.643 0.786 -13.463 1.00 96.69 103 SER A C 1
ATOM 814 O O . SER A 1 103 ? 15.127 0.304 -14.488 1.00 96.69 103 SER A O 1
ATOM 816 N N . ASN A 1 104 ? 13.318 0.864 -13.283 1.00 97.06 104 ASN A N 1
ATOM 817 C CA . ASN A 1 104 ? 12.355 0.397 -14.279 1.00 97.06 104 ASN A CA 1
ATOM 818 C C . ASN A 1 104 ? 12.421 1.238 -15.570 1.00 97.06 104 ASN A C 1
ATOM 820 O O . ASN A 1 104 ? 12.688 2.442 -15.534 1.00 97.06 104 ASN A O 1
ATOM 824 N N . ALA A 1 105 ? 12.164 0.618 -16.725 1.00 96.00 105 ALA A N 1
ATOM 825 C CA . ALA A 1 105 ? 12.106 1.318 -18.009 1.00 96.00 105 ALA A CA 1
ATOM 826 C C . ALA A 1 105 ? 10.953 2.339 -18.061 1.00 96.00 105 ALA A C 1
ATOM 828 O O . ALA A 1 105 ? 11.098 3.400 -18.674 1.00 96.00 105 ALA A O 1
ATOM 829 N N . ASP A 1 106 ? 9.847 2.056 -17.372 1.00 97.38 106 ASP A N 1
ATOM 830 C CA . ASP A 1 106 ? 8.689 2.939 -17.283 1.00 97.38 106 ASP A CA 1
ATOM 831 C C . ASP A 1 106 ? 8.928 4.107 -16.307 1.00 97.38 106 ASP A C 1
ATOM 833 O O . ASP A 1 106 ? 9.318 3.924 -15.152 1.00 97.38 106 ASP A O 1
ATOM 837 N N . GLU A 1 107 ? 8.704 5.336 -16.774 1.00 97.69 107 GLU A N 1
ATOM 838 C CA . GLU A 1 107 ? 8.911 6.553 -15.981 1.00 97.69 107 GLU A CA 1
ATOM 839 C C . GLU A 1 107 ? 7.895 6.722 -14.849 1.00 97.69 107 GLU A C 1
ATOM 841 O O . GLU A 1 107 ? 8.264 7.180 -13.763 1.00 97.69 107 GLU A O 1
ATOM 846 N N . GLY A 1 108 ? 6.640 6.334 -15.070 1.00 97.00 108 GLY A N 1
ATOM 847 C CA . GLY A 1 108 ? 5.594 6.411 -14.058 1.00 97.00 108 GLY A CA 1
ATOM 848 C C . GLY A 1 108 ? 5.862 5.450 -12.901 1.00 97.00 108 GLY A C 1
ATOM 849 O O . GLY A 1 108 ? 5.649 5.818 -11.743 1.00 97.00 108 GLY A O 1
ATOM 850 N N . ILE A 1 109 ? 6.410 4.265 -13.188 1.00 98.06 109 ILE A N 1
ATOM 851 C CA . ILE A 1 109 ? 6.869 3.319 -12.162 1.00 98.06 109 ILE A CA 1
ATOM 852 C C . ILE A 1 109 ? 8.007 3.919 -11.337 1.00 98.06 109 ILE A C 1
ATOM 854 O O . ILE A 1 109 ? 7.915 3.946 -10.106 1.00 98.06 109 ILE A O 1
ATOM 858 N N . ARG A 1 110 ? 9.053 4.446 -11.991 1.00 98.31 110 ARG A N 1
ATOM 859 C CA . ARG A 1 110 ? 10.184 5.070 -11.280 1.00 98.31 110 ARG A CA 1
ATOM 860 C C . ARG A 1 110 ? 9.721 6.223 -10.392 1.00 98.31 110 ARG A C 1
ATOM 862 O O . ARG A 1 110 ? 10.117 6.306 -9.233 1.00 98.31 110 ARG A O 1
ATOM 869 N N . THR A 1 111 ? 8.864 7.087 -10.933 1.00 97.81 111 THR A N 1
ATOM 870 C CA . THR A 1 111 ? 8.335 8.271 -10.241 1.00 97.81 111 THR A CA 1
ATOM 871 C C . THR A 1 111 ? 7.511 7.882 -9.023 1.00 97.81 111 THR A C 1
ATOM 873 O O . THR A 1 111 ? 7.756 8.387 -7.931 1.00 97.81 111 THR A O 1
ATOM 876 N N . THR A 1 112 ? 6.570 6.950 -9.189 1.00 97.81 112 THR A N 1
ATOM 877 C CA . THR A 1 112 ? 5.718 6.508 -8.078 1.00 97.81 112 THR A CA 1
ATOM 878 C C . THR A 1 112 ? 6.550 5.818 -6.999 1.00 97.81 112 THR A C 1
ATOM 880 O O . THR A 1 112 ? 6.386 6.114 -5.822 1.00 97.81 112 THR A O 1
ATOM 883 N N . SER A 1 113 ? 7.508 4.972 -7.384 1.00 97.88 113 SER A N 1
ATOM 884 C CA . SER A 1 113 ? 8.393 4.286 -6.430 1.00 97.88 113 SER A CA 1
ATOM 885 C C . SER A 1 113 ? 9.252 5.269 -5.635 1.00 97.88 113 SER A C 1
ATOM 887 O O . SER A 1 113 ? 9.380 5.138 -4.420 1.00 97.88 113 SER A O 1
ATOM 889 N N . ALA A 1 114 ? 9.795 6.293 -6.301 1.00 97.12 114 ALA A N 1
ATOM 890 C CA . ALA A 1 114 ? 10.527 7.368 -5.641 1.00 97.12 114 ALA A CA 1
ATOM 891 C C . ALA A 1 114 ? 9.639 8.161 -4.674 1.00 97.12 114 ALA A C 1
ATOM 893 O O . ALA A 1 114 ? 10.109 8.531 -3.600 1.00 97.12 114 ALA A O 1
ATOM 894 N N . TRP A 1 115 ? 8.368 8.387 -5.020 1.00 96.00 115 TRP A N 1
ATOM 895 C CA . TRP A 1 115 ? 7.416 9.043 -4.126 1.00 96.00 115 TRP A CA 1
ATOM 896 C C . TRP A 1 115 ? 7.144 8.205 -2.877 1.00 96.00 115 TRP A C 1
ATOM 898 O O . TRP A 1 115 ? 7.290 8.714 -1.771 1.00 96.00 115 TRP A O 1
ATOM 908 N N . VAL A 1 116 ? 6.818 6.918 -3.040 1.00 95.44 116 VAL A N 1
ATOM 909 C CA . VAL A 1 116 ? 6.574 6.003 -1.910 1.00 95.44 116 VAL A CA 1
ATOM 910 C C . VAL A 1 116 ? 7.784 5.981 -0.974 1.00 95.44 116 VAL A C 1
ATOM 912 O O . VAL A 1 116 ? 7.630 6.113 0.233 1.00 95.44 116 VAL A O 1
ATOM 915 N N . LEU A 1 117 ? 9.002 5.887 -1.520 1.00 94.56 117 LEU A N 1
ATOM 916 C CA . LEU A 1 117 ? 10.233 5.968 -0.728 1.00 94.56 117 LEU A CA 1
ATOM 917 C C . LEU A 1 117 ? 10.400 7.338 -0.053 1.00 94.56 117 LEU A C 1
ATOM 919 O O . LEU A 1 117 ? 10.855 7.406 1.085 1.00 94.56 117 LEU A O 1
ATOM 923 N N . GLY A 1 118 ? 10.028 8.422 -0.732 1.00 90.88 118 GLY A N 1
ATOM 924 C CA . GLY A 1 118 ? 10.024 9.773 -0.179 1.00 90.88 118 GLY A CA 1
ATOM 925 C C . GLY A 1 118 ? 9.139 9.901 1.059 1.00 90.88 118 GLY A C 1
ATOM 926 O O . GLY A 1 118 ? 9.592 10.477 2.044 1.00 90.88 118 GLY A O 1
ATOM 927 N N . GLU A 1 119 ? 7.943 9.308 1.053 1.00 85.44 119 GLU A N 1
ATOM 928 C CA . GLU A 1 119 ? 7.045 9.299 2.219 1.00 85.44 119 GLU A CA 1
ATOM 929 C C . GLU A 1 119 ? 7.666 8.576 3.420 1.00 85.44 119 GLU A C 1
ATOM 931 O O . GLU A 1 119 ? 7.510 9.028 4.546 1.00 85.44 119 GLU A O 1
ATOM 936 N N . LEU A 1 120 ? 8.464 7.522 3.210 1.00 81.75 120 LEU A N 1
ATOM 937 C CA . LEU A 1 120 ? 9.133 6.810 4.311 1.00 81.75 120 LEU A CA 1
ATOM 938 C C . LEU A 1 120 ? 10.184 7.664 5.032 1.00 81.75 120 LEU A C 1
ATOM 940 O O . LEU A 1 120 ? 10.385 7.519 6.237 1.00 81.75 120 LEU A O 1
ATOM 944 N N . PHE A 1 121 ? 10.887 8.530 4.297 1.00 69.62 121 PHE A N 1
ATOM 945 C CA . PHE A 1 121 ? 12.022 9.302 4.821 1.00 69.62 121 PHE A CA 1
ATOM 946 C C . PHE A 1 121 ? 11.700 10.789 5.049 1.00 69.62 121 PHE A C 1
ATOM 948 O O . PHE A 1 121 ? 12.423 11.472 5.779 1.00 69.62 121 PHE A O 1
ATOM 955 N N . GLY A 1 122 ? 10.613 11.299 4.466 1.00 63.16 122 GLY A N 1
ATOM 956 C CA . GLY A 1 122 ? 10.126 12.674 4.618 1.00 63.16 122 GLY A CA 1
ATOM 957 C C . GLY A 1 122 ? 9.522 12.970 5.993 1.00 63.16 122 GLY A C 1
ATOM 958 O O . GLY A 1 122 ? 9.477 14.128 6.407 1.00 63.16 122 GLY A O 1
ATOM 959 N N . VAL A 1 123 ? 9.160 11.933 6.755 1.00 54.44 123 VAL A N 1
ATOM 960 C CA . VAL A 1 123 ? 8.574 12.042 8.107 1.00 54.44 123 VAL A CA 1
ATOM 961 C C . VAL A 1 123 ? 9.567 12.579 9.162 1.00 54.44 123 VAL A C 1
ATOM 963 O O . VAL A 1 123 ? 9.186 12.846 10.297 1.00 54.44 123 VAL A O 1
ATOM 966 N N . GLY A 1 124 ? 10.846 12.782 8.815 1.00 48.22 124 GLY A N 1
ATOM 967 C CA . GLY A 1 124 ? 11.889 13.244 9.744 1.00 48.22 124 GLY A CA 1
ATOM 968 C C . GLY A 1 124 ? 12.163 14.756 9.801 1.00 48.22 124 GLY A C 1
ATOM 969 O O . GLY A 1 124 ? 12.926 15.183 10.665 1.00 48.22 124 GLY A O 1
ATOM 970 N N . TYR A 1 125 ? 11.589 15.579 8.912 1.00 47.12 125 TYR A N 1
ATOM 971 C CA . TYR A 1 125 ? 11.959 17.006 8.776 1.00 47.12 125 TYR A CA 1
ATOM 972 C C . TYR A 1 125 ? 10.767 17.984 8.827 1.00 47.12 125 TYR A C 1
ATOM 974 O O . TYR A 1 125 ? 10.818 19.063 8.241 1.00 47.12 125 TYR A O 1
ATOM 982 N N . GLY A 1 126 ? 9.689 17.624 9.531 1.00 47.28 126 GLY A N 1
ATOM 983 C CA . GLY A 1 126 ? 8.508 18.483 9.703 1.00 47.28 126 GLY A CA 1
ATOM 984 C C . GLY A 1 126 ? 8.501 19.382 10.947 1.00 47.28 126 GLY A C 1
ATOM 985 O O . GLY A 1 126 ? 7.694 20.301 11.001 1.00 47.28 126 GLY A O 1
ATOM 986 N N . ASP A 1 127 ? 9.391 19.160 11.921 1.00 47.28 127 ASP A N 1
ATOM 987 C CA . ASP A 1 127 ? 9.339 19.819 13.241 1.00 47.28 127 ASP A CA 1
ATOM 988 C C . ASP A 1 127 ? 10.553 20.734 13.498 1.00 47.28 127 ASP A C 1
ATOM 990 O O . ASP A 1 127 ? 11.259 20.644 14.502 1.00 47.28 127 ASP A O 1
ATOM 994 N N . VAL A 1 128 ? 10.822 21.644 12.555 1.00 46.72 128 VAL A N 1
ATOM 995 C CA . VAL A 1 128 ? 11.718 22.789 12.792 1.00 46.72 128 VAL A CA 1
ATOM 996 C C . VAL A 1 128 ? 11.023 24.081 12.378 1.00 46.72 128 VAL A C 1
ATOM 998 O O . VAL A 1 128 ? 11.432 24.781 11.455 1.00 46.72 128 VAL A O 1
ATOM 1001 N N . SER A 1 129 ? 9.953 24.407 13.090 1.00 40.53 129 SER A N 1
ATOM 1002 C CA . SER A 1 129 ? 9.462 25.779 13.194 1.00 40.53 129 SER A CA 1
ATOM 1003 C C . SER A 1 129 ? 9.443 26.169 14.668 1.00 40.53 129 SER A C 1
ATOM 1005 O O . SER A 1 129 ? 8.457 25.946 15.369 1.00 40.53 129 SER A O 1
ATOM 1007 N N . SER A 1 130 ? 10.590 26.694 15.112 1.00 44.66 130 SER A N 1
ATOM 1008 C CA . SER A 1 130 ? 10.707 27.615 16.248 1.00 44.66 130 SER A CA 1
ATOM 1009 C C . SER A 1 130 ? 10.103 28.975 15.912 1.00 44.66 130 SER A C 1
ATOM 1011 O O . SER A 1 130 ? 10.162 29.358 14.719 1.00 44.66 130 SER A O 1
#

pLDDT: mean 85.09, std 16.54, range [40.53, 98.38]

Foldseek 3Di:
DVVVCVVPDDPVVVVVVVVVVVPQDPVNVVVVVVVVVVVCVVVVPDDLLRLLLVLLVLLVPPPHDPVSVLVSLVSLLVSCLDVVSLVCCVVSVNLVSLVVQCPDPDPSSVVSSVNSVCSSVVVPPPPPDD